Protein AF-A0A420N151-F1 (afdb_monomer_lite)

Structure (mmCIF, N/CA/C/O backbone):
data_AF-A0A420N151-F1
#
_entry.id   AF-A0A420N151-F1
#
loop_
_atom_site.group_PDB
_atom_site.id
_atom_site.type_symbol
_atom_site.label_atom_id
_atom_site.label_alt_id
_atom_site.label_comp_id
_atom_site.label_asym_id
_atom_site.label_entity_id
_atom_site.label_seq_id
_atom_site.pdbx_PDB_ins_code
_atom_site.Cartn_x
_atom_site.Cartn_y
_atom_site.Cartn_z
_atom_site.occupancy
_atom_site.B_iso_or_equiv
_atom_site.auth_seq_id
_atom_site.auth_comp_id
_atom_site.auth_asym_id
_atom_site.auth_atom_id
_atom_site.pdbx_PDB_model_num
ATOM 1 N N . MET A 1 1 ? 5.691 -0.090 -43.725 1.00 51.91 1 MET A N 1
ATOM 2 C CA . MET A 1 1 ? 6.364 0.604 -42.602 1.00 51.91 1 MET A CA 1
ATOM 3 C C . MET A 1 1 ? 7.267 -0.374 -41.855 1.00 51.91 1 MET A C 1
ATOM 5 O O . MET A 1 1 ? 6.794 -1.079 -40.980 1.00 51.91 1 MET A O 1
ATOM 9 N N . ALA A 1 2 ? 8.545 -0.491 -42.217 1.00 62.72 2 ALA A N 1
ATOM 10 C CA . ALA A 1 2 ? 9.455 -1.435 -41.558 1.00 62.72 2 ALA A CA 1
ATOM 11 C C . ALA A 1 2 ? 10.441 -0.665 -40.678 1.00 62.72 2 ALA A C 1
ATOM 13 O O . ALA A 1 2 ? 11.570 -0.388 -41.086 1.00 62.72 2 ALA A O 1
ATOM 14 N N . LYS A 1 3 ? 9.993 -0.260 -39.487 1.00 72.31 3 LYS A N 1
ATOM 15 C CA . LYS A 1 3 ? 10.891 0.364 -38.514 1.00 72.31 3 LYS A CA 1
ATOM 16 C C . LYS A 1 3 ? 11.806 -0.737 -37.958 1.00 72.31 3 LYS A C 1
ATOM 18 O O . LYS A 1 3 ? 11.326 -1.766 -37.498 1.00 72.31 3 LYS A O 1
ATOM 23 N N . HIS A 1 4 ? 13.120 -0.514 -38.049 1.00 66.88 4 HIS A N 1
ATOM 24 C CA . HIS A 1 4 ? 14.192 -1.371 -37.503 1.00 66.88 4 HIS A CA 1
ATOM 25 C C . HIS A 1 4 ? 14.524 -2.644 -38.305 1.00 66.88 4 HIS A C 1
ATOM 27 O O . HIS A 1 4 ? 14.562 -3.751 -37.771 1.00 66.88 4 HIS A O 1
ATOM 33 N N . ARG A 1 5 ? 14.837 -2.484 -39.599 1.00 69.06 5 ARG A N 1
ATOM 34 C CA . ARG A 1 5 ? 15.288 -3.591 -40.470 1.00 69.06 5 ARG A CA 1
ATOM 35 C C . ARG A 1 5 ? 16.656 -4.178 -40.094 1.00 69.06 5 ARG A C 1
ATOM 37 O O . ARG A 1 5 ? 16.931 -5.325 -40.426 1.00 69.06 5 ARG A O 1
ATOM 44 N N . SER A 1 6 ? 17.519 -3.428 -39.401 1.00 82.50 6 SER A N 1
ATOM 45 C CA . SER A 1 6 ? 18.865 -3.902 -39.065 1.00 82.50 6 SER A CA 1
ATOM 46 C C . SER A 1 6 ? 18.902 -4.627 -37.713 1.00 82.50 6 SER A C 1
ATOM 48 O O . SER A 1 6 ? 18.401 -4.144 -36.696 1.00 82.50 6 SER A O 1
ATOM 50 N N . ARG A 1 7 ? 19.570 -5.787 -37.674 1.00 84.88 7 ARG A N 1
ATOM 51 C CA . ARG A 1 7 ? 19.816 -6.575 -36.450 1.00 84.88 7 ARG A CA 1
ATOM 52 C C . ARG A 1 7 ? 20.309 -5.737 -35.249 1.00 84.88 7 ARG A C 1
ATOM 54 O O . ARG A 1 7 ? 19.786 -5.949 -34.152 1.00 84.88 7 ARG A O 1
ATOM 61 N N . PRO A 1 8 ? 21.251 -4.779 -35.398 1.00 87.12 8 PRO A N 1
ATOM 62 C CA . PRO A 1 8 ? 21.700 -3.958 -34.272 1.00 87.12 8 PRO A CA 1
ATOM 63 C C . PRO A 1 8 ? 20.617 -3.017 -33.732 1.00 87.12 8 PRO A C 1
ATOM 65 O O . PRO A 1 8 ? 20.515 -2.864 -32.516 1.00 87.12 8 PRO A O 1
ATOM 68 N N . THR A 1 9 ? 19.777 -2.422 -34.587 1.00 88.44 9 THR A N 1
ATOM 69 C CA . THR A 1 9 ? 18.693 -1.541 -34.116 1.00 88.44 9 THR A CA 1
ATOM 70 C C . THR A 1 9 ? 17.637 -2.338 -33.358 1.00 88.44 9 THR A C 1
ATOM 72 O O . THR A 1 9 ? 17.311 -1.983 -32.228 1.00 88.44 9 THR A O 1
ATOM 75 N N . ARG A 1 10 ? 17.203 -3.488 -33.889 1.00 88.69 10 ARG A N 1
ATOM 76 C CA . ARG A 1 10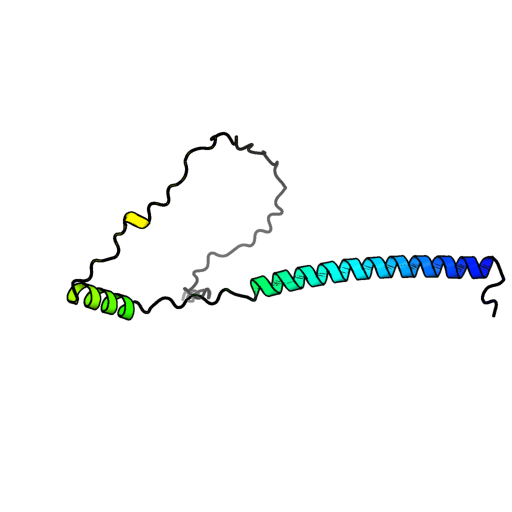 ? 16.254 -4.380 -33.202 1.00 88.69 10 ARG A CA 1
ATOM 77 C C . ARG A 1 10 ? 16.753 -4.831 -31.822 1.00 88.69 10 ARG A C 1
ATOM 79 O O . ARG A 1 10 ? 15.975 -4.859 -30.873 1.00 88.69 10 ARG A O 1
ATOM 86 N N . ARG A 1 11 ? 18.050 -5.141 -31.680 1.00 91.00 11 ARG A N 1
ATOM 87 C CA . ARG A 1 11 ? 18.652 -5.500 -30.380 1.00 91.00 11 ARG A CA 1
ATOM 88 C C . ARG A 1 11 ? 18.596 -4.351 -29.372 1.00 91.00 11 ARG A C 1
ATOM 90 O O . ARG A 1 11 ? 18.302 -4.604 -28.208 1.00 91.00 11 ARG A O 1
ATOM 97 N N . LYS A 1 12 ? 18.851 -3.109 -29.802 1.00 92.12 12 LYS A N 1
ATOM 98 C CA . LYS A 1 12 ? 18.748 -1.923 -28.933 1.00 92.12 12 LYS A CA 1
ATOM 99 C C . LYS A 1 12 ? 17.318 -1.746 -28.416 1.00 92.12 12 LYS A C 1
ATOM 101 O O . LYS A 1 12 ? 17.122 -1.701 -27.208 1.00 92.12 12 LYS A O 1
ATOM 106 N N . TYR A 1 13 ? 16.327 -1.750 -29.307 1.00 92.00 13 TYR A N 1
ATOM 107 C CA . TYR A 1 13 ? 14.924 -1.593 -28.906 1.00 92.00 13 TYR A CA 1
ATOM 108 C C . TYR A 1 13 ? 14.410 -2.757 -28.057 1.00 92.00 13 TYR A C 1
ATOM 110 O O . TYR A 1 13 ? 13.673 -2.524 -27.108 1.00 92.00 13 TYR A O 1
ATOM 118 N N . SER A 1 14 ? 14.854 -3.991 -28.315 1.00 92.19 14 SER A N 1
ATOM 119 C CA . SER A 1 14 ? 14.501 -5.135 -27.465 1.00 92.19 14 SER A CA 1
ATOM 120 C C . SER A 1 14 ? 15.031 -4.991 -26.034 1.00 92.19 14 SER A C 1
ATOM 122 O O . SER A 1 14 ? 14.319 -5.330 -25.095 1.00 92.19 14 SER A O 1
ATOM 124 N N . LYS A 1 15 ? 16.248 -4.460 -25.845 1.00 95.25 15 LYS A N 1
ATOM 125 C CA . LYS A 1 15 ? 16.779 -4.171 -24.501 1.00 95.25 15 LYS A CA 1
ATOM 126 C C . LYS A 1 15 ? 15.968 -3.088 -23.790 1.00 95.25 15 LYS A C 1
ATOM 128 O O . LYS A 1 15 ? 15.672 -3.243 -22.613 1.00 95.25 15 LYS A O 1
ATOM 133 N N . ILE A 1 16 ? 15.601 -2.027 -24.510 1.00 95.56 16 ILE A N 1
ATOM 134 C CA . ILE A 1 16 ? 14.790 -0.929 -23.965 1.00 95.56 16 ILE A CA 1
ATOM 135 C C . ILE A 1 16 ? 13.410 -1.445 -23.547 1.00 95.56 16 ILE A C 1
ATOM 137 O O . ILE A 1 16 ? 12.996 -1.192 -22.424 1.00 95.56 16 ILE A O 1
ATOM 141 N N . ALA A 1 17 ? 12.742 -2.224 -24.402 1.00 95.75 17 ALA A N 1
ATOM 142 C CA . ALA A 1 17 ? 11.427 -2.791 -24.109 1.00 95.75 17 ALA A CA 1
ATOM 143 C C . ALA A 1 17 ? 11.437 -3.653 -22.837 1.00 95.75 17 ALA A C 1
ATOM 145 O O . ALA A 1 17 ? 10.613 -3.444 -21.957 1.00 95.75 17 ALA A O 1
ATOM 146 N N . LYS A 1 18 ? 12.431 -4.540 -22.688 1.00 96.94 18 LYS A N 1
ATOM 147 C CA . LYS A 1 18 ? 12.597 -5.350 -21.468 1.00 96.94 18 LYS A CA 1
ATOM 148 C C . LYS A 1 18 ? 12.836 -4.500 -20.218 1.00 96.94 18 LYS A C 1
ATOM 150 O O . LYS A 1 18 ? 12.385 -4.849 -19.135 1.00 96.94 18 LYS A O 1
ATOM 155 N N . GLY A 1 19 ? 13.575 -3.398 -20.357 1.00 97.69 19 GLY A N 1
ATOM 156 C CA . GLY A 1 19 ? 13.805 -2.459 -19.260 1.00 97.69 19 GLY A CA 1
ATOM 157 C C . GLY A 1 19 ? 12.528 -1.735 -18.836 1.00 97.69 19 GLY A C 1
ATOM 158 O O . GLY A 1 19 ? 12.288 -1.592 -17.641 1.00 97.69 19 GLY A O 1
ATOM 159 N N . LEU A 1 20 ? 11.704 -1.320 -19.803 1.00 97.88 20 LEU A N 1
ATOM 160 C CA . LEU A 1 20 ? 10.411 -0.688 -19.541 1.00 97.88 20 LEU A CA 1
ATOM 161 C C . LEU A 1 20 ? 9.445 -1.655 -18.856 1.00 97.88 20 LEU A C 1
ATOM 163 O O . LEU A 1 20 ? 8.900 -1.309 -17.816 1.00 97.88 20 LEU A O 1
ATOM 167 N N . GLU A 1 21 ? 9.329 -2.883 -19.357 1.00 97.31 21 GLU A N 1
ATOM 168 C CA . GLU A 1 21 ? 8.500 -3.932 -18.750 1.00 97.31 21 GLU A CA 1
ATOM 169 C C . GLU A 1 21 ? 8.903 -4.190 -17.287 1.00 97.31 21 GLU A C 1
ATOM 171 O O . GLU A 1 21 ? 8.067 -4.199 -16.384 1.00 97.31 21 GLU A O 1
ATOM 176 N N . ALA A 1 22 ? 10.207 -4.291 -17.007 1.00 97.50 22 ALA A N 1
ATOM 177 C CA . ALA A 1 22 ? 10.698 -4.461 -15.641 1.00 97.50 22 ALA A CA 1
ATOM 178 C C . ALA A 1 22 ? 10.379 -3.262 -14.725 1.00 97.50 22 ALA A C 1
ATOM 180 O O . ALA A 1 22 ? 10.179 -3.442 -13.521 1.00 97.50 22 ALA A O 1
ATOM 181 N N . LEU A 1 23 ? 10.356 -2.037 -15.261 1.00 98.25 23 LEU A N 1
ATOM 182 C CA . LEU A 1 23 ? 9.955 -0.847 -14.506 1.00 98.25 23 LEU A CA 1
ATOM 183 C C . LEU A 1 23 ? 8.446 -0.828 -14.251 1.00 98.25 23 LEU A C 1
ATOM 185 O O . LEU A 1 23 ? 8.039 -0.546 -13.127 1.00 98.25 23 LEU A O 1
ATOM 189 N N . GLU A 1 24 ? 7.630 -1.186 -15.240 1.00 97.88 24 GLU A N 1
ATOM 190 C CA . GLU A 1 24 ? 6.173 -1.294 -15.099 1.00 97.88 24 GLU A CA 1
ATOM 191 C C . GLU A 1 24 ? 5.792 -2.301 -14.008 1.00 97.88 24 GLU A C 1
ATOM 193 O O . GLU A 1 24 ? 4.981 -1.985 -13.135 1.00 97.88 24 GLU A O 1
ATOM 198 N N . MET A 1 25 ? 6.452 -3.464 -13.967 1.00 97.69 25 MET A N 1
ATOM 199 C CA . MET A 1 25 ? 6.247 -4.449 -12.898 1.00 97.69 25 MET A CA 1
ATOM 200 C C . MET A 1 25 ? 6.591 -3.882 -11.513 1.00 97.69 25 MET A C 1
ATOM 202 O O . MET A 1 25 ? 5.847 -4.088 -10.555 1.00 97.69 25 MET A O 1
ATOM 206 N N . LYS A 1 26 ? 7.694 -3.130 -11.386 1.00 98.25 26 LYS A N 1
ATOM 207 C CA . LYS A 1 26 ? 8.075 -2.492 -10.113 1.00 98.25 26 LYS A CA 1
ATOM 208 C C . LYS A 1 26 ? 7.054 -1.449 -9.668 1.00 98.25 26 LYS A C 1
ATOM 210 O O . LYS A 1 26 ? 6.719 -1.405 -8.486 1.00 98.25 26 LYS A O 1
ATOM 215 N N . VAL A 1 27 ? 6.553 -0.638 -10.599 1.00 98.44 27 VAL A N 1
ATOM 216 C CA . VAL A 1 27 ? 5.513 0.361 -10.323 1.00 98.44 27 VAL A CA 1
ATOM 217 C C . VAL A 1 27 ? 4.224 -0.323 -9.870 1.00 98.44 27 VAL A C 1
ATOM 219 O O . VAL A 1 27 ? 3.645 0.087 -8.869 1.00 98.44 27 VAL A O 1
ATOM 222 N N . ALA A 1 28 ? 3.810 -1.407 -10.530 1.00 98.06 28 ALA A N 1
ATOM 223 C CA . ALA A 1 28 ? 2.631 -2.172 -10.129 1.00 98.06 28 ALA A CA 1
ATOM 224 C C . ALA A 1 28 ? 2.754 -2.723 -8.696 1.00 98.06 28 ALA A C 1
ATOM 226 O O . ALA A 1 28 ? 1.837 -2.558 -7.891 1.00 98.06 28 ALA A O 1
ATOM 227 N N . VAL A 1 29 ? 3.909 -3.301 -8.344 1.00 98.38 29 VAL A N 1
ATOM 228 C CA . VAL A 1 29 ? 4.183 -3.795 -6.981 1.00 98.38 29 VAL A CA 1
ATOM 229 C C . VAL A 1 29 ? 4.142 -2.661 -5.954 1.00 98.38 29 VAL A C 1
ATOM 231 O O . VAL A 1 29 ? 3.565 -2.815 -4.877 1.00 98.38 29 VAL A O 1
ATOM 234 N N . GLN A 1 30 ? 4.731 -1.506 -6.269 1.00 98.56 30 GLN A N 1
ATOM 235 C CA . GLN A 1 30 ? 4.706 -0.348 -5.375 1.00 98.56 30 GLN A CA 1
ATOM 236 C C . GLN A 1 30 ? 3.291 0.202 -5.188 1.00 98.56 30 GLN A C 1
ATOM 238 O O . GLN A 1 30 ? 2.911 0.483 -4.055 1.00 98.56 30 GLN A O 1
ATOM 243 N N . ASN A 1 31 ? 2.493 0.289 -6.251 1.00 98.38 31 ASN A N 1
ATOM 244 C CA . ASN A 1 31 ? 1.098 0.722 -6.171 1.00 98.38 31 ASN A CA 1
ATOM 245 C C . ASN A 1 31 ? 0.257 -0.237 -5.315 1.00 98.38 31 ASN A C 1
ATOM 247 O O . ASN A 1 31 ? -0.527 0.214 -4.482 1.00 98.38 31 ASN A O 1
ATOM 251 N N . ALA A 1 32 ? 0.468 -1.551 -5.442 1.00 98.06 32 ALA A N 1
ATOM 252 C CA . ALA A 1 32 ? -0.168 -2.542 -4.570 1.00 98.06 32 ALA A CA 1
ATOM 253 C C . ALA A 1 32 ? 0.238 -2.360 -3.093 1.00 98.06 32 ALA A C 1
ATOM 255 O O . ALA A 1 32 ? -0.587 -2.458 -2.188 1.00 98.06 32 ALA A O 1
ATOM 256 N N . ARG A 1 33 ? 1.507 -2.026 -2.826 1.00 98.25 33 ARG A N 1
ATOM 257 C CA . ARG A 1 33 ? 1.971 -1.724 -1.464 1.00 98.25 33 ARG A CA 1
ATOM 258 C C . ARG A 1 33 ? 1.372 -0.425 -0.917 1.00 98.25 33 ARG A C 1
ATOM 260 O O . ARG A 1 33 ? 0.996 -0.389 0.249 1.00 98.25 33 ARG A O 1
ATOM 267 N N . ILE A 1 34 ? 1.304 0.630 -1.729 1.00 98.19 34 ILE A N 1
ATOM 268 C CA . ILE A 1 34 ? 0.729 1.928 -1.344 1.00 98.19 34 ILE A CA 1
ATOM 269 C C . ILE A 1 34 ? -0.746 1.757 -0.995 1.00 98.19 34 ILE A C 1
ATOM 271 O O . ILE A 1 34 ? -1.141 2.135 0.101 1.00 98.19 34 ILE A O 1
ATOM 275 N N . THR A 1 35 ? -1.523 1.116 -1.867 1.00 98.00 35 THR A N 1
ATOM 276 C CA . THR A 1 35 ? -2.950 0.847 -1.624 1.00 98.00 35 THR A CA 1
ATOM 277 C C . THR A 1 35 ? -3.166 0.040 -0.340 1.00 98.00 35 THR A C 1
ATOM 279 O O . THR A 1 35 ? -3.961 0.447 0.505 1.00 98.00 35 THR A O 1
ATOM 282 N N . GLY A 1 36 ? -2.381 -1.017 -0.100 1.00 96.81 36 GLY A N 1
ATOM 283 C CA . GLY A 1 36 ? -2.448 -1.770 1.160 1.00 96.81 36 GLY A CA 1
ATOM 284 C C . GLY A 1 36 ? -2.119 -0.929 2.405 1.00 96.81 36 GLY A C 1
ATOM 285 O O . GLY A 1 36 ? -2.774 -1.054 3.440 1.00 96.81 36 GLY A O 1
ATOM 286 N N . LEU A 1 37 ? -1.133 -0.029 2.322 1.00 97.12 37 LEU A N 1
ATOM 287 C CA . LEU A 1 37 ? -0.808 0.896 3.417 1.00 97.12 37 LEU A CA 1
ATOM 288 C C . LEU A 1 37 ? -1.897 1.961 3.625 1.00 97.12 37 LEU A C 1
ATOM 290 O O . LEU A 1 37 ? -2.201 2.323 4.763 1.00 97.12 37 LEU A O 1
ATOM 294 N N . GLU A 1 38 ? -2.498 2.462 2.550 1.00 95.88 38 GLU A N 1
ATOM 295 C CA . GLU A 1 38 ? -3.604 3.419 2.601 1.00 95.88 38 GLU A CA 1
ATOM 296 C C . GLU A 1 38 ? -4.841 2.815 3.270 1.00 95.88 38 GLU A C 1
ATOM 298 O O . GLU A 1 38 ? -5.469 3.474 4.102 1.00 95.88 38 GLU A O 1
ATOM 303 N N . GLU A 1 39 ? -5.152 1.548 2.991 1.00 92.88 39 GLU A N 1
ATOM 304 C CA . GLU A 1 39 ? -6.224 0.805 3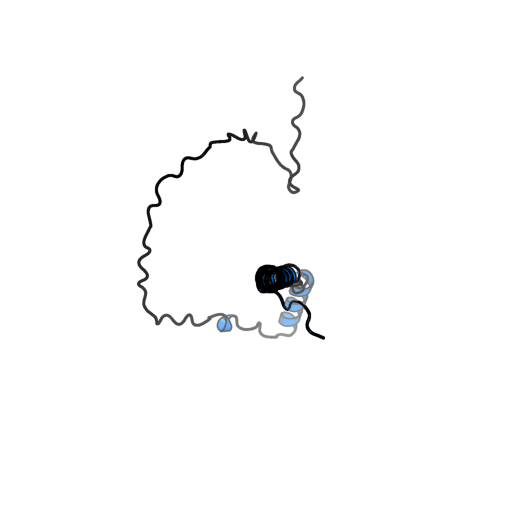.659 1.00 92.88 39 GLU A CA 1
ATOM 305 C C . GLU A 1 39 ? -5.967 0.656 5.162 1.00 92.88 39 GLU A C 1
ATOM 307 O O . GLU A 1 39 ? -6.853 0.944 5.974 1.00 92.88 39 GLU A O 1
ATOM 312 N N . GLN A 1 40 ? -4.746 0.281 5.557 1.00 92.44 40 GLN A N 1
ATOM 313 C CA . GLN A 1 40 ? -4.355 0.207 6.970 1.00 92.44 40 GLN A CA 1
ATOM 314 C C . GLN A 1 40 ? -4.488 1.573 7.656 1.00 92.44 40 GLN A C 1
ATOM 316 O O . GLN A 1 40 ? -5.059 1.679 8.745 1.00 92.44 40 GLN A O 1
ATOM 321 N N . MET A 1 41 ? -4.037 2.649 7.004 1.00 91.12 41 MET A N 1
ATOM 322 C CA . MET A 1 41 ? -4.222 4.002 7.525 1.00 91.12 41 MET A CA 1
ATOM 323 C C . MET A 1 41 ? -5.696 4.391 7.619 1.00 91.12 41 MET A C 1
ATOM 325 O O . MET A 1 41 ? -6.082 5.041 8.588 1.00 91.12 41 MET A O 1
ATOM 329 N N . ALA A 1 42 ? -6.535 4.003 6.658 1.00 87.38 42 ALA A N 1
ATOM 330 C CA . ALA A 1 42 ? -7.969 4.254 6.707 1.00 87.38 42 ALA A CA 1
ATOM 331 C C . ALA A 1 42 ? -8.634 3.512 7.875 1.00 87.38 42 ALA A C 1
ATOM 333 O O . ALA A 1 42 ? -9.502 4.082 8.535 1.00 87.38 42 ALA A O 1
ATOM 334 N N . GLN A 1 43 ? -8.207 2.285 8.184 1.00 84.88 43 GLN A N 1
ATOM 335 C CA . GLN A 1 43 ? -8.688 1.534 9.348 1.00 84.88 43 GLN A CA 1
ATOM 336 C C . GLN A 1 43 ? -8.279 2.192 10.670 1.00 84.88 43 GLN A C 1
ATOM 338 O O . GLN A 1 43 ? -9.124 2.382 11.541 1.00 84.88 43 GLN A O 1
ATOM 343 N N . VAL A 1 44 ? -7.016 2.606 10.807 1.00 83.94 44 VAL A N 1
ATOM 344 C CA . VAL A 1 44 ? -6.531 3.306 12.010 1.00 83.94 44 VAL A CA 1
ATOM 345 C C . VAL A 1 44 ? -7.200 4.679 12.161 1.00 83.94 44 VAL A C 1
ATOM 347 O O . VAL A 1 44 ? -7.603 5.061 13.260 1.00 83.94 44 VAL A O 1
ATOM 350 N N . ARG A 1 45 ? -7.372 5.420 11.057 1.00 75.19 45 ARG A N 1
ATOM 351 C CA . ARG A 1 45 ? -8.068 6.721 11.030 1.00 75.19 45 ARG A CA 1
ATOM 352 C C . ARG A 1 45 ? -9.562 6.600 11.288 1.00 75.19 45 ARG A C 1
ATOM 354 O O . ARG A 1 45 ? -10.140 7.527 11.856 1.00 75.19 45 ARG A O 1
ATOM 361 N N . ARG A 1 46 ? -10.192 5.475 10.932 1.00 67.94 46 ARG A N 1
ATOM 362 C CA . ARG A 1 46 ? -11.516 5.076 11.430 1.00 67.94 46 ARG A CA 1
ATOM 363 C C . ARG A 1 46 ? -11.389 4.712 12.909 1.00 67.94 46 ARG A C 1
ATOM 365 O O . ARG A 1 46 ? -11.687 3.598 13.328 1.00 67.94 46 ARG A O 1
ATOM 372 N N . GLY A 1 47 ? -10.980 5.678 13.730 1.00 68.69 47 GLY A N 1
ATOM 373 C CA . GLY A 1 47 ? -11.129 5.587 15.167 1.00 68.69 47 GLY A CA 1
ATOM 374 C C . GLY A 1 47 ? -12.587 5.250 15.430 1.00 68.69 47 GLY A C 1
ATOM 375 O O . GLY A 1 47 ? -13.471 6.032 15.069 1.00 68.69 47 GLY A O 1
ATOM 376 N N . LYS A 1 48 ? -12.849 4.059 15.987 1.00 68.50 48 LYS A N 1
ATOM 377 C CA . LYS A 1 48 ? -14.179 3.682 16.470 1.00 68.50 48 LYS A CA 1
ATOM 378 C C . LYS A 1 48 ? -14.652 4.863 17.303 1.00 68.50 48 LYS A C 1
ATOM 380 O O . LYS A 1 48 ? -14.078 5.127 18.363 1.00 68.50 48 LYS A O 1
ATOM 385 N N . LYS A 1 49 ? -15.642 5.621 16.807 1.00 70.06 49 LYS A N 1
ATOM 386 C CA . LYS A 1 49 ? -16.262 6.659 17.626 1.00 70.06 49 LYS A CA 1
ATOM 387 C C . LYS A 1 49 ? -16.687 5.938 18.891 1.00 70.06 49 LYS A C 1
ATOM 389 O O . LYS A 1 49 ? -17.400 4.935 18.803 1.00 70.06 49 LYS A O 1
ATOM 394 N N . ARG A 1 50 ? -16.156 6.374 20.037 1.00 69.44 50 ARG A N 1
ATOM 395 C CA . ARG A 1 50 ? -16.533 5.798 21.327 1.00 69.44 50 ARG A CA 1
ATOM 396 C C . ARG A 1 50 ? -18.056 5.772 21.336 1.00 69.44 50 ARG A C 1
ATOM 398 O O . ARG A 1 50 ? -18.675 6.806 21.077 1.00 69.44 50 ARG A O 1
ATOM 405 N N . LYS A 1 51 ? -18.652 4.593 21.544 1.00 70.19 51 LYS A N 1
ATOM 406 C CA . LYS A 1 51 ? -20.088 4.528 21.822 1.00 70.19 51 LYS A CA 1
ATOM 407 C C . LYS A 1 51 ? -20.326 5.502 22.973 1.00 70.19 51 LYS A C 1
ATOM 409 O O . LYS A 1 51 ? -19.508 5.556 23.894 1.00 70.19 51 LYS A O 1
ATOM 414 N N . ALA A 1 52 ? -21.347 6.345 22.848 1.00 76.62 52 ALA A N 1
ATOM 415 C CA . ALA A 1 52 ? -21.640 7.339 23.865 1.00 76.62 52 ALA A CA 1
ATOM 416 C C . ALA A 1 52 ? -21.810 6.602 25.196 1.00 76.62 52 ALA A C 1
ATOM 418 O O . ALA A 1 52 ? -22.741 5.815 25.346 1.00 76.62 52 ALA A O 1
ATOM 419 N N . VAL A 1 53 ? -20.871 6.799 26.123 1.00 76.31 53 VAL A N 1
ATOM 420 C CA . VAL A 1 53 ? -21.017 6.274 27.477 1.00 76.31 53 VAL A CA 1
ATOM 421 C C . VAL A 1 53 ? -22.162 7.071 28.092 1.00 76.31 53 VAL A C 1
ATOM 423 O O . VAL A 1 53 ? -22.063 8.303 28.127 1.00 76.31 53 VAL A O 1
ATOM 426 N N . PRO A 1 54 ? -23.262 6.426 28.517 1.00 82.62 54 PRO A N 1
ATOM 427 C CA . PRO A 1 54 ? -24.366 7.148 29.124 1.00 82.62 54 PRO A CA 1
ATOM 428 C C . PRO A 1 54 ? -23.846 7.957 30.312 1.00 82.62 54 PRO A C 1
ATOM 430 O O . PRO A 1 54 ? -23.076 7.439 31.125 1.00 82.62 54 PRO A O 1
ATOM 433 N N . ASN A 1 55 ? -24.241 9.232 30.390 1.00 86.31 55 ASN A N 1
ATOM 434 C CA . ASN A 1 55 ? -23.889 10.109 31.506 1.00 86.31 55 ASN A CA 1
ATOM 435 C C . ASN A 1 55 ? -24.165 9.366 32.831 1.00 86.31 55 ASN A C 1
ATOM 437 O O . ASN A 1 55 ? -25.271 8.841 32.976 1.00 86.31 55 ASN A O 1
ATOM 441 N N . PRO A 1 56 ? -23.211 9.311 33.781 1.00 87.31 56 PRO A N 1
ATOM 442 C CA . PRO A 1 56 ? -23.409 8.652 35.069 1.00 87.31 56 PRO A CA 1
ATOM 443 C C . PRO A 1 56 ? -24.730 9.033 35.741 1.00 87.31 56 PRO A C 1
ATOM 445 O O . PRO A 1 56 ? -25.477 8.148 36.140 1.00 87.31 56 PRO A O 1
ATOM 448 N N . ASN A 1 57 ? -25.094 10.317 35.746 1.00 89.94 57 ASN A N 1
ATOM 449 C CA . ASN A 1 57 ? -26.350 10.780 36.342 1.00 89.94 57 ASN A CA 1
ATOM 450 C C . ASN A 1 57 ? -27.570 10.197 35.625 1.00 89.94 57 ASN A C 1
ATOM 452 O O . ASN A 1 57 ? -28.535 9.805 36.268 1.00 89.94 57 ASN A O 1
ATOM 456 N N . ARG A 1 58 ? -27.507 10.060 34.295 1.00 89.38 58 ARG A N 1
ATOM 457 C CA . ARG A 1 58 ? -28.571 9.420 33.511 1.00 89.38 58 ARG A CA 1
ATOM 458 C C . ARG A 1 58 ? -28.686 7.926 33.823 1.00 89.38 58 ARG A C 1
ATOM 460 O O . ARG A 1 58 ? -29.791 7.402 33.814 1.00 89.38 58 ARG A O 1
ATOM 467 N N . ARG A 1 59 ? -27.569 7.250 34.120 1.00 88.19 59 ARG A N 1
ATOM 468 C CA . ARG A 1 59 ? -27.578 5.846 34.566 1.00 88.19 59 ARG A CA 1
ATOM 469 C C . ARG A 1 59 ? -28.244 5.710 35.931 1.00 88.19 59 ARG A C 1
ATOM 471 O O . ARG A 1 59 ? -29.075 4.832 36.094 1.00 88.19 59 ARG A O 1
ATOM 478 N N . PHE A 1 60 ? -27.906 6.581 36.881 1.00 88.38 60 PHE A N 1
ATOM 479 C CA . PHE A 1 60 ? -28.502 6.545 38.217 1.00 88.38 60 PHE A CA 1
ATOM 480 C C . PHE A 1 60 ? -30.003 6.853 38.196 1.00 88.38 60 PHE A C 1
ATOM 482 O O . PHE A 1 60 ? -30.757 6.132 38.838 1.00 88.38 60 PHE A O 1
ATOM 489 N N . MET A 1 61 ? -30.438 7.843 37.408 1.00 91.44 61 MET A N 1
ATOM 490 C CA . MET A 1 61 ? -31.864 8.151 37.238 1.00 91.44 61 MET A CA 1
ATOM 491 C C . MET A 1 61 ? -32.636 6.965 36.653 1.00 91.44 61 MET A C 1
ATOM 493 O O . MET A 1 61 ? -33.631 6.550 37.235 1.00 91.44 61 MET A O 1
ATOM 497 N N . ALA A 1 62 ? -32.130 6.354 35.577 1.00 87.94 62 ALA A N 1
ATOM 498 C CA . ALA A 1 62 ? -32.765 5.180 34.980 1.00 87.94 62 ALA A CA 1
ATOM 499 C C . ALA A 1 62 ? -32.856 4.003 35.969 1.00 87.94 62 ALA A C 1
ATOM 501 O O . ALA A 1 62 ? -33.881 3.342 36.053 1.00 87.94 62 ALA A O 1
ATOM 502 N N . LEU A 1 63 ? -31.815 3.770 36.778 1.00 86.50 63 LEU A N 1
ATOM 503 C CA . LEU A 1 63 ? -31.863 2.742 37.822 1.00 86.50 63 LEU A CA 1
ATOM 504 C C . LEU A 1 63 ? -32.920 3.054 38.887 1.00 86.50 63 LEU A C 1
ATOM 506 O O . LEU A 1 63 ? -33.662 2.161 39.279 1.00 86.50 63 LEU A O 1
ATOM 510 N N . SER A 1 64 ? -33.011 4.305 39.346 1.00 86.81 64 SER A N 1
ATOM 511 C CA . SER A 1 64 ? -34.040 4.693 40.315 1.00 86.81 64 SER A CA 1
ATOM 512 C C . SER A 1 64 ? -35.455 4.595 39.744 1.00 86.81 64 SER A C 1
ATOM 514 O O . SER A 1 64 ? -36.361 4.179 40.459 1.00 86.81 64 SER A O 1
ATOM 516 N N . GLU A 1 65 ? -35.637 4.930 38.465 1.00 88.62 65 GLU A N 1
ATOM 517 C CA . GLU A 1 65 ? -36.915 4.822 37.757 1.00 88.62 65 GLU A CA 1
ATOM 518 C C . GLU A 1 65 ? -37.347 3.357 37.623 1.00 88.62 65 GLU A C 1
ATOM 520 O O . GLU A 1 65 ? -38.478 3.034 37.969 1.00 88.62 65 GLU A O 1
ATOM 525 N N . ASN A 1 66 ? -36.441 2.456 37.235 1.00 87.31 66 ASN A N 1
ATOM 526 C CA . ASN A 1 66 ? -36.731 1.023 37.125 1.00 87.31 66 ASN A CA 1
ATOM 527 C C . ASN A 1 66 ? -37.081 0.400 38.486 1.00 87.31 66 ASN A C 1
ATOM 529 O O . ASN A 1 66 ? -38.043 -0.359 38.598 1.00 87.31 66 ASN A O 1
ATOM 533 N N . LEU A 1 67 ? -36.340 0.769 39.541 1.00 85.94 67 LEU A N 1
ATOM 534 C CA . LEU A 1 67 ? -36.627 0.328 40.910 1.00 85.94 67 LEU A CA 1
ATOM 535 C C . LEU A 1 67 ? -37.986 0.845 41.403 1.00 85.94 67 LEU A C 1
ATOM 537 O O . LEU A 1 67 ? -38.724 0.105 42.048 1.00 85.94 67 LEU A O 1
ATOM 541 N N . ALA A 1 68 ? -38.332 2.096 41.090 1.00 86.44 68 ALA A N 1
ATOM 542 C CA . ALA A 1 68 ? -39.627 2.679 41.437 1.00 86.44 68 ALA A CA 1
ATOM 543 C C . ALA A 1 68 ? -40.785 2.073 40.626 1.00 86.44 68 ALA A C 1
ATOM 545 O O . ALA A 1 68 ? -41.891 1.941 41.145 1.00 86.44 68 ALA A O 1
ATOM 546 N N . ALA A 1 69 ? -40.530 1.676 39.377 1.00 86.06 69 ALA A N 1
ATOM 547 C CA . ALA A 1 69 ? -41.483 0.979 38.518 1.00 86.06 69 ALA A CA 1
ATOM 548 C C . ALA A 1 69 ? -41.677 -0.502 38.902 1.00 86.06 69 ALA A C 1
ATOM 550 O O . ALA A 1 69 ? -42.549 -1.163 38.340 1.00 86.06 69 ALA A O 1
ATOM 551 N N . GLY A 1 70 ? -40.890 -1.027 39.852 1.00 77.94 70 GLY A N 1
ATOM 552 C CA . GLY A 1 70 ? -40.918 -2.438 40.242 1.00 77.94 70 GLY A CA 1
ATOM 553 C C . GLY A 1 70 ? -40.393 -3.380 39.153 1.00 77.94 70 GLY A C 1
ATOM 554 O O . GLY A 1 70 ? -40.692 -4.572 39.182 1.00 77.94 70 GLY A O 1
ATOM 555 N N . GLU A 1 71 ? -39.639 -2.855 38.184 1.00 75.56 71 GLU A N 1
ATOM 556 C CA . GLU A 1 71 ? -39.069 -3.631 37.088 1.00 75.56 71 GLU A CA 1
ATOM 557 C C . GLU A 1 71 ? -37.853 -4.415 37.607 1.00 75.56 71 GLU A C 1
ATOM 559 O O . GLU A 1 71 ? -36.933 -3.845 38.204 1.00 75.56 71 GLU A O 1
ATOM 564 N N . ALA A 1 72 ? -37.859 -5.741 37.427 1.00 69.94 72 ALA A N 1
ATOM 565 C CA . ALA A 1 72 ? -36.751 -6.590 37.851 1.00 69.94 72 ALA A CA 1
ATOM 566 C C . ALA A 1 72 ? -35.477 -6.185 37.095 1.00 69.94 72 ALA A C 1
ATOM 568 O O . ALA A 1 72 ? -35.475 -6.086 35.866 1.00 69.94 72 ALA A O 1
ATOM 569 N N . LEU A 1 73 ? -34.388 -5.940 37.833 1.00 65.00 73 LEU A N 1
ATOM 570 C CA . LEU A 1 73 ? -33.072 -5.754 37.224 1.00 65.00 73 LEU A CA 1
ATOM 571 C C . LEU A 1 73 ? -32.771 -6.981 36.350 1.00 65.00 73 LEU A C 1
ATOM 573 O O . LEU A 1 73 ? -33.088 -8.090 36.781 1.00 65.00 73 LEU A O 1
ATOM 577 N N . PRO A 1 74 ? -32.176 -6.815 35.152 1.00 62.34 74 PRO A N 1
ATOM 578 C CA . PRO A 1 74 ? -31.810 -7.960 34.331 1.00 62.34 74 PRO A CA 1
ATOM 579 C C . PRO A 1 74 ? -30.920 -8.877 35.169 1.00 62.34 74 PRO A C 1
ATOM 581 O O . PRO A 1 74 ? -29.893 -8.432 35.693 1.00 62.34 74 PRO A O 1
ATOM 584 N N . ASP A 1 75 ? -31.359 -10.123 35.343 1.00 56.38 75 ASP A N 1
ATOM 585 C CA . ASP A 1 75 ? -30.641 -11.114 36.130 1.00 56.38 75 ASP A CA 1
ATOM 586 C C . ASP A 1 75 ? -29.210 -11.206 35.600 1.00 56.38 75 ASP A C 1
ATOM 588 O O . ASP A 1 75 ? -28.965 -11.521 34.436 1.00 56.38 75 ASP A O 1
ATOM 592 N N . SER A 1 76 ? -28.227 -10.960 36.464 1.00 57.72 76 SER A N 1
ATOM 593 C CA . SER A 1 76 ? -26.802 -11.050 36.127 1.00 57.72 76 SER A CA 1
ATOM 594 C C . SER A 1 76 ? -26.334 -12.480 35.808 1.00 57.72 76 SER A C 1
ATOM 596 O O . SER A 1 76 ? -25.133 -12.725 35.744 1.00 57.72 76 SER A O 1
ATOM 598 N N . LYS A 1 77 ? -27.264 -13.427 35.637 1.00 51.12 77 LYS A N 1
ATOM 599 C CA . LYS A 1 77 ? -27.022 -14.845 35.353 1.00 51.12 77 LYS A CA 1
ATOM 600 C C . LYS A 1 77 ? -26.720 -15.133 33.879 1.00 51.12 77 LYS A C 1
ATOM 602 O O . LYS A 1 77 ? -26.162 -16.176 33.587 1.00 51.12 77 LYS A O 1
ATOM 607 N N . GLU A 1 78 ? -27.010 -14.214 32.957 1.00 47.31 78 GLU A N 1
ATOM 608 C CA . GLU A 1 78 ? -26.695 -14.398 31.524 1.00 47.31 78 GLU A CA 1
ATOM 609 C C . GLU A 1 78 ? -25.246 -14.010 31.150 1.00 47.31 78 GLU A C 1
ATOM 611 O O . GLU A 1 78 ? -24.861 -14.076 29.985 1.00 47.31 78 GLU A O 1
ATOM 616 N N . ALA A 1 79 ? -24.423 -13.592 32.122 1.00 50.03 79 ALA A N 1
ATOM 617 C CA . ALA A 1 79 ? -23.007 -13.255 31.922 1.00 50.03 79 ALA A CA 1
ATOM 618 C C . ALA A 1 79 ? -22.036 -14.398 32.281 1.00 50.03 79 ALA A C 1
ATOM 620 O O . ALA A 1 79 ? -20.820 -14.193 32.262 1.00 50.03 79 ALA A O 1
ATOM 621 N N . GLU A 1 80 ? -22.541 -15.596 32.579 1.00 46.91 80 GLU A N 1
ATOM 622 C CA . GLU A 1 80 ? -21.739 -16.819 32.532 1.00 46.91 80 GLU A CA 1
ATOM 623 C C . GLU A 1 80 ? -21.622 -17.236 31.065 1.00 46.91 80 GLU A C 1
ATOM 625 O O . GLU A 1 80 ? -22.418 -18.000 30.530 1.00 46.91 80 GLU A O 1
ATOM 630 N N . ILE A 1 81 ? -20.641 -16.654 30.376 1.00 50.72 81 ILE A N 1
ATOM 631 C CA . ILE A 1 81 ? -20.144 -17.230 29.131 1.00 50.72 81 ILE A CA 1
ATOM 632 C C . ILE A 1 81 ? -19.598 -18.601 29.519 1.00 50.72 81 ILE A C 1
ATOM 634 O O . ILE A 1 81 ? -18.607 -18.684 30.244 1.00 50.72 81 ILE A O 1
ATOM 638 N N . GLU A 1 82 ? -20.272 -19.649 29.063 1.00 44.72 82 GLU A N 1
ATOM 639 C CA . GLU A 1 82 ? -19.769 -21.015 29.034 1.00 44.72 82 GLU A CA 1
ATOM 640 C C . GLU A 1 82 ? -18.423 -20.983 28.295 1.00 44.72 82 GLU A C 1
ATOM 642 O O . GLU A 1 82 ? -18.343 -20.874 27.070 1.00 44.72 82 GLU A O 1
ATOM 647 N N . VAL A 1 83 ? -17.334 -20.921 29.062 1.00 48.53 83 VAL A N 1
ATOM 648 C CA . VAL A 1 83 ? -16.003 -21.210 28.546 1.00 48.53 83 VAL A CA 1
ATOM 649 C C . VAL A 1 83 ? -16.002 -22.717 28.393 1.00 48.53 83 VAL A C 1
ATOM 651 O O . VAL A 1 83 ? -15.916 -23.433 29.384 1.00 48.53 83 VAL A O 1
ATOM 654 N N . ASP A 1 84 ? -16.187 -23.170 27.161 1.00 39.19 84 ASP A N 1
ATOM 655 C CA . ASP A 1 84 ? -16.054 -24.565 26.764 1.00 39.19 84 ASP A CA 1
ATOM 656 C C . ASP A 1 84 ? -14.621 -25.013 27.113 1.00 39.19 84 ASP A C 1
ATOM 658 O O . ASP A 1 84 ? -13.649 -24.658 26.440 1.00 39.19 84 ASP A O 1
ATOM 662 N N . VAL A 1 85 ? -14.464 -25.676 28.264 1.00 54.59 85 VAL A N 1
ATOM 663 C CA . VAL A 1 85 ? -13.203 -26.271 28.728 1.00 54.59 85 VAL A CA 1
ATOM 664 C C . VAL A 1 85 ? -13.152 -27.696 28.193 1.00 54.59 85 VAL A C 1
ATOM 666 O O . VAL A 1 85 ? -13.152 -28.644 28.963 1.00 54.59 85 VAL A O 1
ATOM 669 N N . ASP A 1 86 ? -13.115 -27.848 26.874 1.00 48.94 86 ASP A N 1
ATOM 670 C CA . ASP A 1 86 ? -12.825 -29.128 26.233 1.00 48.94 86 ASP A CA 1
ATOM 671 C C . ASP A 1 86 ? -11.911 -28.886 25.027 1.00 48.94 86 ASP A C 1
ATOM 673 O O . ASP A 1 86 ? -12.334 -28.552 23.921 1.00 48.94 86 ASP A O 1
ATOM 677 N N . GLY A 1 87 ? -10.604 -29.017 25.264 1.00 50.59 87 GLY A N 1
ATOM 678 C CA . GLY A 1 87 ? -9.590 -28.898 24.220 1.00 50.59 87 GLY A CA 1
ATOM 679 C C . GLY A 1 87 ? -8.180 -28.703 24.762 1.00 50.59 87 GLY A C 1
ATOM 680 O O . GLY A 1 87 ? -7.664 -27.593 24.737 1.00 50.59 87 GLY A O 1
ATOM 681 N N . GLU A 1 88 ? -7.592 -29.792 25.261 1.00 51.22 88 GLU A N 1
ATOM 682 C CA . GLU A 1 88 ? -6.146 -30.049 25.383 1.00 51.22 88 GLU A CA 1
ATOM 683 C C . GLU A 1 88 ? -5.238 -28.868 25.782 1.00 51.22 88 GLU A C 1
ATOM 685 O O . GLU A 1 88 ? -4.709 -28.105 24.972 1.00 51.22 88 GLU A O 1
ATOM 690 N N . VAL A 1 89 ? -4.945 -28.811 27.080 1.00 51.97 89 VAL A N 1
ATOM 691 C CA . VAL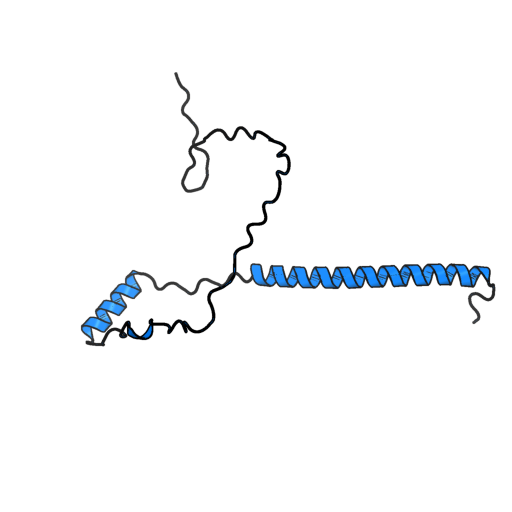 A 1 89 ? -3.741 -28.166 27.603 1.00 51.97 89 VAL A CA 1
ATOM 692 C C . VAL A 1 89 ? -2.536 -29.009 27.190 1.00 51.97 89 VAL A C 1
ATOM 694 O O . VAL A 1 89 ? -2.339 -30.063 27.773 1.00 51.97 89 VAL A O 1
ATOM 697 N N . GLU A 1 90 ? -1.731 -28.541 26.234 1.00 51.38 90 GLU A N 1
ATOM 698 C CA . GLU A 1 90 ? -0.278 -28.787 26.173 1.00 51.38 90 GLU A CA 1
ATOM 699 C C . GLU A 1 90 ? 0.370 -27.974 25.035 1.00 51.38 90 GLU A C 1
ATOM 701 O O . GLU A 1 90 ? 0.758 -28.483 23.988 1.00 51.38 90 GLU A O 1
ATOM 706 N N . SER A 1 91 ? 0.538 -26.664 25.2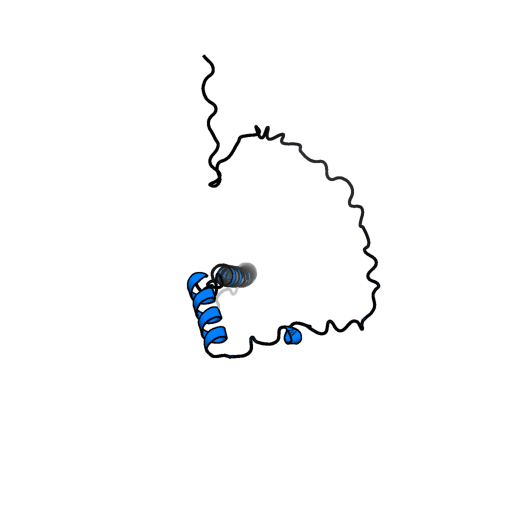35 1.00 52.12 91 SER A N 1
ATOM 707 C CA . SER A 1 91 ? 1.555 -25.913 24.491 1.00 52.12 91 SER A CA 1
ATOM 708 C C . SER A 1 91 ? 2.712 -25.606 25.432 1.00 52.12 91 SER A C 1
ATOM 710 O O . SER A 1 91 ? 2.703 -24.614 26.165 1.00 52.12 91 SER A O 1
ATOM 712 N N . VAL A 1 92 ? 3.694 -26.504 25.424 1.00 54.66 92 VAL A N 1
ATOM 713 C CA . VAL A 1 92 ? 5.037 -26.304 25.970 1.00 54.66 92 VAL A CA 1
ATOM 714 C C . VAL A 1 92 ? 5.586 -24.990 25.414 1.00 54.66 92 VAL A C 1
ATOM 716 O O . VAL A 1 92 ? 5.785 -24.839 24.211 1.00 54.66 92 VAL A O 1
ATOM 719 N N . ILE A 1 93 ? 5.789 -24.011 26.290 1.00 54.03 93 ILE A N 1
ATOM 720 C CA . ILE A 1 93 ? 6.406 -22.739 25.923 1.00 54.03 93 ILE A CA 1
ATOM 721 C C . ILE A 1 93 ? 7.907 -23.002 25.789 1.00 54.03 93 ILE A C 1
ATOM 723 O O . ILE A 1 93 ? 8.622 -23.107 26.784 1.00 54.03 93 ILE A O 1
ATOM 727 N N . GLU A 1 94 ? 8.388 -23.125 24.555 1.00 54.53 94 GLU A N 1
ATOM 728 C CA . GLU A 1 94 ? 9.816 -23.142 24.256 1.00 54.53 94 GLU A CA 1
ATOM 729 C C . GLU A 1 94 ? 10.391 -21.742 24.524 1.00 54.53 94 GLU A C 1
ATOM 731 O O . GLU A 1 94 ? 10.197 -20.793 23.759 1.00 54.53 94 GLU A O 1
ATOM 736 N N . VAL A 1 95 ? 11.076 -21.587 25.658 1.00 52.75 95 VAL A N 1
ATOM 737 C CA . VAL A 1 95 ? 11.822 -20.368 25.983 1.00 52.75 95 VAL A CA 1
ATOM 738 C C . VAL A 1 95 ? 13.113 -20.388 25.169 1.00 52.75 95 VAL A C 1
ATOM 740 O O . VAL A 1 95 ? 14.147 -20.881 25.614 1.00 52.75 95 VAL A O 1
ATOM 743 N N . GLY A 1 96 ? 13.045 -19.859 23.949 1.00 43.66 96 GLY A N 1
ATOM 744 C CA . GLY A 1 96 ? 14.226 -19.582 23.143 1.00 43.66 96 GLY A CA 1
ATOM 745 C C . GLY A 1 96 ? 15.114 -18.557 23.847 1.00 43.66 96 GLY A C 1
ATOM 746 O O . GLY 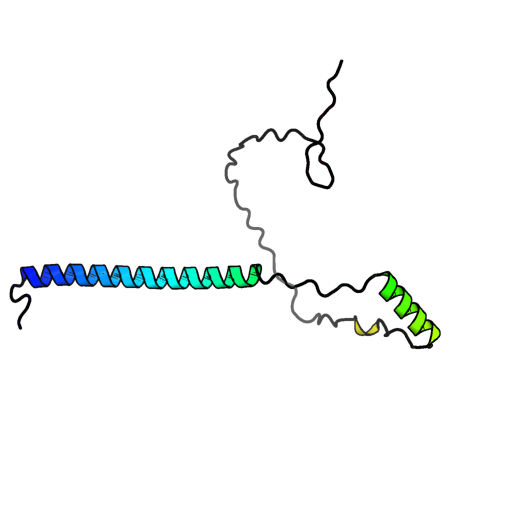A 1 96 ? 14.821 -17.361 23.846 1.00 43.66 96 GLY A O 1
ATOM 747 N N . VAL A 1 97 ? 16.208 -19.030 24.447 1.00 54.78 97 VAL A N 1
ATOM 748 C CA . VAL A 1 97 ? 17.317 -18.201 24.929 1.00 54.78 97 VAL A CA 1
ATOM 749 C C . VAL A 1 97 ? 17.951 -17.539 23.708 1.00 54.78 97 VAL A C 1
ATOM 751 O O . VAL A 1 97 ? 18.733 -18.155 22.986 1.00 54.78 97 VAL A O 1
ATOM 754 N N . ARG A 1 98 ? 17.583 -16.284 23.441 1.00 44.06 98 ARG A N 1
ATOM 755 C CA . ARG A 1 98 ? 18.293 -15.452 22.472 1.00 44.06 98 ARG A CA 1
ATOM 756 C C . ARG A 1 98 ? 19.442 -14.760 23.196 1.00 44.06 98 ARG A C 1
ATOM 758 O O . ARG A 1 98 ? 19.219 -13.995 24.132 1.00 44.06 98 ARG A O 1
ATOM 765 N N . SER A 1 99 ? 20.648 -15.112 22.772 1.00 52.94 99 SER A N 1
ATOM 766 C CA . SER A 1 99 ? 21.925 -14.547 23.190 1.00 52.94 99 SER A CA 1
ATOM 767 C C . SER A 1 99 ? 21.963 -13.029 23.030 1.00 52.94 99 SER A C 1
ATOM 769 O O . SER A 1 99 ? 21.293 -12.455 22.174 1.00 52.94 99 SER A O 1
ATOM 771 N N . GLU A 1 100 ? 22.758 -12.426 23.902 1.00 50.69 100 GLU A N 1
ATOM 772 C CA . GLU A 1 100 ? 22.967 -11.002 24.121 1.00 50.69 100 GLU A CA 1
ATOM 773 C C . GLU A 1 100 ? 23.367 -10.284 22.824 1.00 50.69 100 GLU A C 1
ATOM 775 O O . GLU A 1 100 ? 24.447 -10.517 22.290 1.00 50.69 100 GLU A O 1
ATOM 780 N N . ASP A 1 101 ? 22.500 -9.398 22.328 1.00 44.78 101 ASP A N 1
ATOM 781 C CA . ASP A 1 101 ? 22.921 -8.343 21.408 1.00 44.78 101 ASP A CA 1
ATOM 782 C C . ASP A 1 101 ? 23.492 -7.198 22.254 1.00 44.78 101 ASP A C 1
ATOM 784 O O . ASP A 1 101 ? 22.802 -6.631 23.113 1.00 44.78 101 ASP A O 1
ATOM 788 N N . GLU A 1 102 ? 24.774 -6.907 22.020 1.00 51.88 102 GLU A N 1
ATOM 789 C CA . GLU A 1 102 ? 25.525 -5.781 22.568 1.00 51.88 102 GLU A CA 1
ATOM 790 C C . GLU A 1 102 ? 24.695 -4.499 22.472 1.00 51.88 102 GLU A C 1
ATOM 792 O O . GLU A 1 102 ? 24.380 -3.985 21.396 1.00 51.88 102 GLU A O 1
ATOM 797 N N . ARG A 1 103 ? 24.304 -3.986 23.637 1.00 50.50 103 ARG A N 1
ATOM 798 C CA . ARG A 1 103 ? 23.676 -2.679 23.744 1.00 50.50 103 ARG A CA 1
ATOM 799 C C . ARG A 1 103 ? 24.768 -1.634 23.564 1.00 50.50 103 ARG A C 1
ATOM 801 O O . ARG A 1 103 ? 25.643 -1.510 24.415 1.00 50.50 103 ARG A O 1
ATOM 808 N N . ASP A 1 104 ? 24.669 -0.839 22.507 1.00 49.78 104 ASP A N 1
ATOM 809 C CA . ASP A 1 104 ? 25.265 0.492 22.512 1.00 49.78 104 ASP A CA 1
ATOM 810 C C . ASP A 1 104 ? 24.498 1.333 23.541 1.00 49.78 104 ASP A C 1
ATOM 812 O O . ASP A 1 104 ? 23.418 1.876 23.277 1.00 49.78 104 ASP A O 1
ATOM 816 N N . ASP A 1 105 ? 25.054 1.396 24.750 1.00 46.84 105 ASP A N 1
ATOM 817 C CA . ASP A 1 105 ? 24.618 2.265 25.834 1.00 46.84 105 ASP A CA 1
ATOM 818 C C . ASP A 1 105 ? 24.838 3.732 25.437 1.00 46.84 105 ASP A C 1
ATOM 820 O O . ASP A 1 105 ? 25.756 4.416 25.896 1.00 46.84 105 ASP A O 1
ATOM 824 N N . PHE A 1 106 ? 23.934 4.287 24.629 1.00 49.75 106 PHE A N 1
ATOM 825 C CA . PHE A 1 106 ? 23.690 5.719 24.692 1.00 49.75 106 PHE A CA 1
ATOM 826 C C . PHE A 1 106 ? 23.027 5.989 26.039 1.00 49.75 106 PHE A C 1
ATOM 828 O O . PHE A 1 106 ? 21.802 5.983 26.166 1.00 49.75 106 PHE A O 1
ATOM 835 N N . MET A 1 107 ? 23.859 6.213 27.059 1.00 48.03 107 MET A N 1
ATOM 836 C CA . MET A 1 107 ? 23.484 6.804 28.337 1.00 48.03 107 MET A CA 1
ATOM 837 C C . MET A 1 107 ? 22.824 8.163 28.081 1.00 48.03 107 MET A C 1
ATOM 839 O O . MET A 1 107 ? 23.428 9.226 28.230 1.00 48.03 107 MET A O 1
ATOM 843 N N . VAL A 1 108 ? 21.544 8.157 27.711 1.00 53.16 108 VAL A N 1
ATOM 844 C CA . VAL A 1 108 ? 20.691 9.313 27.922 1.00 53.16 108 VAL A CA 1
ATOM 845 C C . VAL A 1 108 ? 20.616 9.426 29.431 1.00 53.16 108 VAL A C 1
ATOM 847 O O . VAL A 1 108 ? 19.916 8.663 30.093 1.00 53.16 108 VAL A O 1
ATOM 850 N N . VAL A 1 109 ? 21.380 10.362 29.990 1.00 56.03 109 VAL A N 1
ATOM 851 C CA . VAL A 1 109 ? 21.223 10.808 31.371 1.00 56.03 109 VAL A CA 1
ATOM 852 C C . VAL A 1 109 ? 19.839 11.448 31.455 1.00 56.03 109 VAL A C 1
ATOM 854 O O . VAL A 1 109 ? 19.675 12.666 31.374 1.00 56.03 109 VAL A O 1
ATOM 857 N N . THR A 1 110 ? 18.801 10.617 31.556 1.00 56.97 110 THR A N 1
ATOM 858 C CA . THR A 1 110 ? 17.445 11.054 31.838 1.00 56.97 110 THR A CA 1
ATOM 859 C C . THR A 1 110 ? 17.475 11.560 33.266 1.00 56.97 110 THR A C 1
ATOM 861 O O . THR A 1 110 ? 17.364 10.789 34.220 1.00 56.97 110 THR A O 1
ATOM 864 N N . LYS A 1 111 ? 17.690 12.867 33.439 1.00 67.50 111 LYS A N 1
ATOM 865 C CA . LYS A 1 111 ? 17.513 13.492 34.746 1.00 67.50 111 LYS A CA 1
ATOM 866 C C . LYS A 1 111 ? 16.091 13.173 35.197 1.00 67.50 111 LYS A C 1
ATOM 868 O O . LYS A 1 111 ? 15.141 13.460 34.472 1.00 67.50 111 LYS A O 1
ATOM 873 N N . HIS A 1 112 ? 15.951 12.554 36.368 1.00 70.88 112 HIS A N 1
ATOM 874 C CA . HIS A 1 112 ? 14.644 12.295 36.957 1.00 70.88 112 HIS A CA 1
ATOM 875 C C . HIS A 1 112 ? 13.976 13.646 37.244 1.00 70.88 112 HIS A C 1
ATOM 877 O O . HIS A 1 112 ? 14.320 14.343 38.205 1.00 70.88 112 HIS A O 1
ATOM 883 N N . CYS A 1 113 ? 13.088 14.060 36.344 1.00 71.94 113 CYS A N 1
ATOM 884 C CA . CYS A 1 113 ? 12.352 15.303 36.439 1.00 71.94 113 CYS A CA 1
ATOM 885 C C . CYS A 1 113 ? 10.905 15.005 36.823 1.00 71.94 113 CYS A C 1
ATOM 887 O O . CYS A 1 113 ? 10.258 14.111 36.274 1.00 71.94 113 CYS A O 1
ATOM 889 N N . GLN A 1 114 ? 10.394 15.743 37.805 1.00 81.94 114 GLN A N 1
ATOM 890 C CA . GLN A 1 114 ? 8.983 15.654 38.150 1.00 81.94 114 GLN A CA 1
ATOM 891 C C . GLN A 1 114 ? 8.177 16.250 36.997 1.00 81.94 114 GLN A C 1
ATOM 893 O O . GLN A 1 114 ? 8.512 17.320 36.483 1.00 81.94 114 GLN A O 1
ATOM 898 N N . ARG A 1 115 ? 7.127 15.550 36.569 1.00 87.12 115 ARG A N 1
ATOM 899 C CA . ARG A 1 115 ? 6.233 15.992 35.497 1.00 87.12 115 ARG A CA 1
ATOM 900 C C . ARG A 1 115 ? 4.831 16.204 36.043 1.00 87.12 115 ARG A C 1
ATOM 902 O O . ARG A 1 115 ? 4.369 15.489 36.925 1.00 87.12 115 ARG A O 1
ATOM 909 N N . THR A 1 116 ? 4.152 17.199 35.496 1.00 82.94 116 THR A N 1
ATOM 910 C CA . THR A 1 116 ? 2.725 17.443 35.737 1.00 82.94 116 THR A CA 1
ATOM 911 C C . THR A 1 116 ? 1.865 16.351 35.091 1.00 82.94 116 THR A C 1
ATOM 913 O O . THR A 1 116 ? 2.329 15.624 34.213 1.00 82.94 116 THR A O 1
ATOM 916 N N . ARG A 1 117 ? 0.573 16.277 35.450 1.00 81.38 117 ARG A N 1
ATOM 917 C CA . ARG A 1 117 ? -0.397 15.353 34.823 1.00 81.38 117 ARG A CA 1
ATOM 918 C C . ARG A 1 117 ? -0.480 15.510 33.295 1.00 81.38 117 ARG A C 1
ATOM 920 O O . ARG A 1 117 ? -0.798 14.552 32.603 1.00 81.38 117 ARG A O 1
ATOM 927 N N . SER A 1 118 ? -0.171 16.696 32.767 1.00 85.88 118 SER A N 1
ATOM 928 C CA . SER A 1 118 ? -0.108 16.980 31.327 1.00 85.88 118 SER A CA 1
ATOM 929 C C . SER A 1 118 ? 1.276 16.740 30.702 1.00 85.88 118 SER A C 1
ATOM 931 O O . SER A 1 118 ? 1.506 17.148 29.568 1.00 85.88 118 SER A O 1
ATOM 933 N N . GLY A 1 119 ? 2.231 16.162 31.438 1.00 83.00 119 GLY A N 1
ATOM 934 C CA . GLY A 1 119 ? 3.564 15.808 30.943 1.00 83.00 119 GLY A CA 1
ATOM 935 C C . GLY A 1 119 ? 4.595 16.943 30.903 1.00 83.00 119 GLY A C 1
ATOM 936 O O . GLY A 1 119 ? 5.724 16.707 30.483 1.00 83.00 119 GLY A O 1
ATOM 937 N N . ARG A 1 120 ? 4.263 18.161 31.358 1.00 83.38 120 ARG A N 1
ATOM 938 C CA . ARG A 1 120 ? 5.237 19.270 31.428 1.00 83.38 120 ARG A CA 1
ATOM 939 C C . ARG A 1 120 ? 6.201 19.070 32.591 1.00 83.38 120 ARG A C 1
ATOM 941 O O . ARG A 1 120 ? 5.749 18.771 33.698 1.00 83.38 120 ARG A O 1
ATOM 948 N N . GLU A 1 121 ? 7.490 19.277 32.340 1.00 87.19 121 GLU A N 1
ATOM 949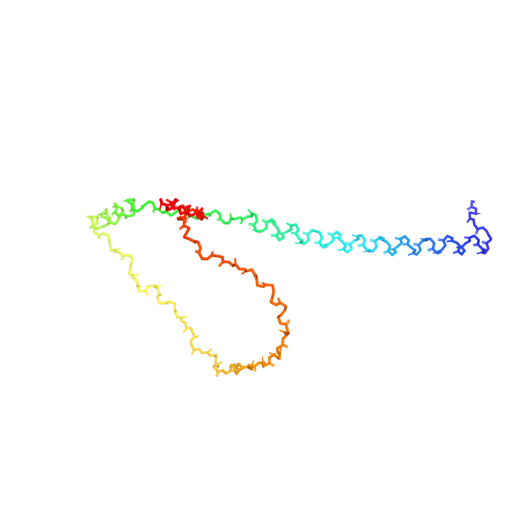 C CA . GLU A 1 121 ? 8.548 19.224 33.351 1.00 87.19 121 GLU A CA 1
ATOM 950 C C . GLU A 1 121 ? 8.413 20.365 34.372 1.00 87.19 121 GLU A C 1
ATOM 952 O O . GLU A 1 121 ? 8.199 21.525 34.016 1.00 87.19 121 GLU A O 1
ATOM 957 N N . VAL A 1 122 ? 8.524 20.025 35.656 1.00 85.31 122 VAL A N 1
ATOM 958 C CA . VAL A 1 122 ? 8.441 20.967 36.774 1.00 85.31 122 VAL A CA 1
ATOM 959 C C . VAL A 1 122 ? 9.805 21.624 36.987 1.00 85.31 122 VAL A C 1
ATOM 961 O O . VAL A 1 122 ? 10.799 20.958 37.280 1.00 85.31 122 VAL A O 1
ATOM 964 N N . LYS A 1 123 ? 9.858 22.955 36.872 1.00 84.75 123 LYS A N 1
ATOM 965 C CA . LYS A 1 123 ? 11.083 23.736 37.085 1.00 84.75 123 LYS A CA 1
ATOM 966 C C . LYS A 1 123 ? 11.421 23.799 38.578 1.00 84.75 123 LYS A C 1
ATOM 968 O O . LYS A 1 123 ? 10.588 24.208 39.383 1.00 84.75 123 LYS A O 1
ATOM 973 N N . LYS A 1 124 ? 12.654 23.444 38.951 1.00 79.56 124 LYS A N 1
ATOM 974 C CA . LYS A 1 124 ? 13.128 23.591 40.337 1.00 79.56 124 LYS A CA 1
ATOM 975 C C . LYS A 1 124 ? 13.338 25.078 40.683 1.00 79.56 124 LYS A C 1
ATOM 977 O O . LYS A 1 124 ? 13.851 25.817 39.836 1.00 79.56 124 LYS A O 1
ATOM 982 N N . PRO A 1 125 ? 12.976 25.527 41.899 1.00 76.62 125 PRO A N 1
ATOM 983 C CA . PRO A 1 125 ? 13.276 26.883 42.355 1.00 76.62 125 PRO A CA 1
ATOM 984 C C . PRO A 1 125 ? 14.796 27.087 42.494 1.00 76.62 125 PRO A C 1
ATOM 986 O O . PRO A 1 125 ? 15.528 26.147 42.812 1.00 76.62 125 PRO A O 1
ATOM 989 N N . ARG A 1 126 ? 15.283 28.310 42.234 1.00 77.81 126 ARG A N 1
ATOM 990 C CA . ARG A 1 126 ? 16.694 28.676 42.461 1.00 77.81 126 ARG A CA 1
ATOM 991 C C . ARG A 1 126 ? 16.959 28.686 43.969 1.00 77.81 126 ARG A C 1
ATOM 993 O O . ARG A 1 126 ? 16.204 29.314 44.703 1.00 77.81 126 ARG A O 1
ATOM 1000 N N . ARG A 1 127 ? 18.005 27.983 44.415 1.00 69.62 127 ARG A N 1
ATOM 1001 C CA . ARG A 1 127 ? 18.511 28.118 45.789 1.00 69.62 127 ARG A CA 1
ATOM 1002 C C . ARG A 1 127 ? 19.183 29.486 45.933 1.00 69.62 127 ARG A C 1
ATOM 1004 O O . ARG A 1 127 ? 19.813 29.939 44.977 1.00 69.62 127 ARG A O 1
ATOM 1011 N N . GLN A 1 128 ? 18.951 30.120 47.077 1.00 60.41 128 GLN A N 1
ATOM 1012 C CA . GLN A 1 128 ? 19.504 31.414 47.471 1.00 60.41 128 GLN A CA 1
ATOM 1013 C C . GLN A 1 128 ? 20.919 31.238 48.018 1.00 60.41 128 GLN A C 1
ATOM 1015 O O . GLN A 1 128 ? 21.168 30.161 48.611 1.00 60.41 128 GLN A O 1
#

Foldseek 3Di:
DDPPPDPVSVVVVVVVVVVVVVVVVVVVVVVVVVVVVVVVVVVVVVPPPPDPDPDPVNVVVVVVVCVVVVNDDPPPVVPPPPPPPPDDPDDDPPPPPDDDDDDPPPPPVPPPFDADPVGHGDDDDDDD

Radius of gyration: 33.96 Å; chains: 1; bounding box: 67×62×90 Å

Organism: Fusarium oxysporum (NCBI:txid5507)

Sequence (128 aa):
MAKHRSRPTRRKYSKIAKGLEALEMKVAVQNARITGLEEQMAQVRRGKKRKAVPNPNRRFMALSENLAAGEALPDSKEAEIEVDVDGEVESVIEVGVRSEDERDDFMVVTKHCQRTRSGREVKKPRRQ

pLDDT: mean 75.22, std 18.17, range [39.19, 98.56]

Secondary structure (DSSP, 8-state):
--TT-SHHHHHHHHHHHHHHHHHHHHHHHHHHHHHHHHHHHHHHHS--PPP-PPPHHHHHHHHHHHHHTTPPPPPGGGG-------S---------------------------B-TTSPBPPPPPP-